Protein AF-A0A9J8C4H7-F1 (afdb_monomer_lite)

pLDDT: mean 90.45, std 7.91, range [53.0, 96.62]

Sequence (66 aa):
MFAYVRFIDDNIRQIVPLDHIKDFCPQDVKDFEIKKKYHILWKKSPEDQGQYYKAQILKLAETWVL

InterPro domains:
  IPR040391 BEN domain-containing protein 5 [PTHR14628] (1-63)

Structure (mmCIF, N/CA/C/O backbone):
data_AF-A0A9J8C4H7-F1
#
_entry.id   AF-A0A9J8C4H7-F1
#
loop_
_atom_site.group_PDB
_atom_site.id
_atom_site.type_symbol
_atom_site.label_atom_id
_atom_site.label_alt_id
_atom_site.label_comp_id
_atom_site.label_asym_id
_atom_site.label_entity_id
_atom_site.label_seq_id
_atom_site.pdbx_PDB_ins_code
_atom_site.Cartn_x
_atom_site.Cartn_y
_atom_site.Cartn_z
_atom_site.occupancy
_atom_site.B_iso_or_equiv
_atom_site.auth_seq_id
_atom_site.auth_comp_id
_atom_site.auth_asym_id
_atom_site.auth_atom_id
_atom_site.pdbx_PDB_model_num
ATOM 1 N N . MET A 1 1 ? 1.452 -9.542 5.805 1.00 87.94 1 MET A N 1
ATOM 2 C CA . MET A 1 1 ? 0.261 -8.746 5.444 1.00 87.94 1 MET A CA 1
ATOM 3 C C . MET A 1 1 ? 0.585 -7.875 4.238 1.00 87.94 1 MET A C 1
ATOM 5 O O .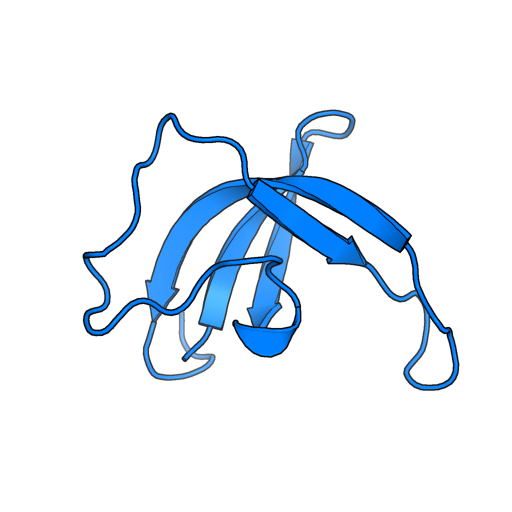 MET A 1 1 ? 1.742 -7.510 4.040 1.00 87.94 1 MET A O 1
ATOM 9 N N . PHE A 1 2 ? -0.423 -7.583 3.425 1.00 92.62 2 PHE A N 1
ATOM 10 C CA . PHE A 1 2 ? -0.338 -6.833 2.177 1.00 92.62 2 PHE A CA 1
ATOM 11 C C . PHE A 1 2 ? -1.382 -5.728 2.166 1.00 92.62 2 PHE A C 1
ATOM 13 O O . PHE A 1 2 ? -2.428 -5.841 2.809 1.00 92.62 2 PHE A O 1
ATOM 20 N N . ALA A 1 3 ? -1.102 -4.673 1.414 1.00 94.50 3 ALA A N 1
ATOM 21 C CA . ALA A 1 3 ? -2.033 -3.590 1.174 1.00 94.50 3 ALA A CA 1
ATOM 22 C C . ALA A 1 3 ? -2.401 -3.535 -0.303 1.00 94.50 3 ALA A C 1
ATOM 24 O O . ALA A 1 3 ? -1.531 -3.520 -1.174 1.00 94.50 3 ALA A O 1
ATOM 25 N N . TYR A 1 4 ? -3.697 -3.438 -0.575 1.00 95.12 4 TYR A N 1
ATOM 26 C CA . TYR A 1 4 ? -4.199 -2.997 -1.863 1.00 95.12 4 TYR A CA 1
ATOM 27 C C . TYR A 1 4 ? -4.243 -1.477 -1.876 1.00 95.12 4 TYR A C 1
ATOM 29 O O . TYR A 1 4 ? -4.919 -0.860 -1.047 1.00 95.12 4 TYR A O 1
ATOM 37 N N . VAL A 1 5 ? -3.507 -0.872 -2.799 1.00 95.12 5 VAL A N 1
ATOM 38 C CA . VAL A 1 5 ? -3.233 0.563 -2.790 1.00 95.12 5 VAL A CA 1
ATOM 39 C C . VAL A 1 5 ? -3.589 1.199 -4.119 1.00 95.12 5 VAL A C 1
ATOM 41 O O . VAL A 1 5 ? -3.655 0.526 -5.146 1.00 95.12 5 VAL A O 1
ATOM 44 N N . ARG A 1 6 ? -3.809 2.511 -4.096 1.00 96.19 6 ARG A N 1
ATOM 45 C CA . ARG A 1 6 ? -4.045 3.339 -5.277 1.00 96.19 6 ARG A CA 1
ATOM 46 C C . ARG A 1 6 ? -3.119 4.545 -5.272 1.00 96.19 6 ARG A C 1
ATOM 48 O O . ARG A 1 6 ? -3.259 5.404 -4.401 1.00 96.19 6 ARG A O 1
ATOM 55 N N . PHE A 1 7 ? -2.215 4.614 -6.241 1.00 95.50 7 PHE A N 1
ATOM 56 C CA . PHE A 1 7 ? -1.322 5.754 -6.440 1.00 95.50 7 PHE A CA 1
ATOM 57 C C . PHE A 1 7 ? -2.118 6.971 -6.910 1.00 95.50 7 PHE A C 1
ATOM 59 O O . PHE A 1 7 ? -3.035 6.845 -7.720 1.00 95.50 7 PHE A O 1
ATOM 66 N N . ILE A 1 8 ? -1.821 8.136 -6.334 1.00 94.56 8 ILE A N 1
ATOM 67 C CA . ILE A 1 8 ? -2.653 9.336 -6.495 1.00 94.56 8 ILE A CA 1
ATOM 68 C C . ILE A 1 8 ? -2.464 9.978 -7.866 1.00 94.56 8 ILE A C 1
ATOM 70 O O . ILE A 1 8 ? -3.454 10.401 -8.456 1.00 94.56 8 ILE A O 1
ATOM 74 N N . ASP A 1 9 ? -1.227 10.038 -8.352 1.00 92.94 9 ASP A N 1
ATOM 75 C CA . ASP A 1 9 ? -0.887 10.728 -9.596 1.00 92.94 9 ASP A CA 1
ATOM 76 C C . ASP A 1 9 ? -1.477 10.017 -10.825 1.00 92.94 9 ASP A C 1
ATOM 78 O O . ASP A 1 9 ? -2.168 10.643 -11.624 1.00 92.94 9 ASP A O 1
ATOM 82 N N . ASP A 1 10 ? -1.309 8.694 -10.917 1.00 92.62 10 ASP A N 1
ATOM 83 C CA . ASP A 1 10 ? -1.690 7.923 -12.113 1.00 92.62 10 ASP A CA 1
ATOM 84 C C . ASP A 1 10 ? -2.937 7.041 -11.922 1.00 92.62 10 ASP A C 1
ATOM 86 O O . ASP A 1 10 ? -3.343 6.311 -12.826 1.00 92.62 10 ASP A O 1
ATOM 90 N N . ASN A 1 11 ? -3.546 7.051 -10.728 1.00 92.81 11 ASN A N 1
ATOM 91 C CA . ASN A 1 11 ? -4.697 6.210 -10.357 1.00 92.81 11 ASN A CA 1
ATOM 92 C C . ASN A 1 11 ? -4.451 4.686 -10.519 1.00 92.81 11 ASN A C 1
ATOM 94 O O . ASN A 1 11 ? -5.397 3.890 -10.505 1.00 92.81 11 ASN A O 1
ATOM 98 N N . ILE A 1 12 ? -3.182 4.273 -10.625 1.00 94.00 12 ILE A N 1
ATOM 99 C CA . ILE A 1 12 ? -2.742 2.876 -10.713 1.00 94.00 12 ILE A CA 1
ATOM 100 C C . ILE A 1 12 ? -3.008 2.169 -9.387 1.00 94.00 12 ILE A C 1
ATOM 102 O O . ILE A 1 12 ? -2.783 2.728 -8.311 1.00 94.00 12 ILE A O 1
ATOM 106 N N . ARG A 1 13 ? -3.469 0.918 -9.465 1.00 94.94 13 ARG A N 1
ATOM 107 C CA . ARG A 1 13 ? -3.736 0.077 -8.298 1.00 94.94 13 ARG A CA 1
ATOM 108 C C . ARG A 1 13 ? -2.779 -1.100 -8.249 1.00 94.94 13 ARG A C 1
ATOM 110 O O . ARG A 1 13 ? -2.501 -1.704 -9.281 1.00 94.94 13 ARG A O 1
ATOM 117 N N . 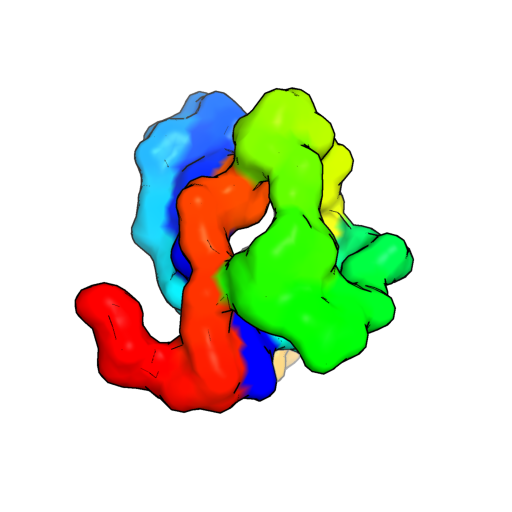GLN A 1 14 ? -2.298 -1.429 -7.059 1.00 93.12 14 GLN A N 1
ATOM 118 C CA . GLN A 1 14 ? -1.330 -2.506 -6.874 1.00 93.12 14 GLN A CA 1
ATOM 119 C C . GLN A 1 14 ? -1.474 -3.141 -5.493 1.00 93.12 14 GLN A C 1
ATOM 121 O O . GLN A 1 14 ? -2.001 -2.523 -4.569 1.00 93.12 14 GLN A O 1
ATOM 126 N N . ILE A 1 15 ? -1.001 -4.377 -5.361 1.00 93.56 15 ILE A N 1
ATOM 127 C CA . ILE A 1 15 ? -0.816 -5.048 -4.076 1.00 93.56 15 ILE A CA 1
ATOM 128 C C . ILE A 1 15 ? 0.655 -4.918 -3.696 1.00 93.56 15 ILE A C 1
ATOM 130 O O . ILE A 1 15 ? 1.531 -5.253 -4.493 1.00 93.56 15 ILE A O 1
ATOM 134 N N . VAL A 1 16 ? 0.924 -4.423 -2.492 1.00 92.88 16 VAL A N 1
ATOM 135 C CA . VAL A 1 16 ? 2.283 -4.223 -1.977 1.00 92.88 16 VAL A CA 1
ATOM 136 C C . VAL A 1 16 ? 2.437 -4.850 -0.590 1.00 92.88 16 VAL A C 1
ATOM 138 O O . VAL A 1 16 ? 1.467 -4.881 0.176 1.00 92.88 16 VAL A O 1
ATOM 141 N N . PRO A 1 17 ? 3.630 -5.356 -0.231 1.00 93.56 17 PRO A N 1
ATOM 142 C CA . PRO A 1 17 ? 3.938 -5.708 1.153 1.00 93.56 17 PRO A CA 1
ATOM 143 C C . PRO A 1 17 ? 3.915 -4.459 2.039 1.00 93.56 17 PRO A C 1
ATOM 145 O O . PRO A 1 17 ? 4.220 -3.356 1.581 1.00 93.56 17 PRO A O 1
ATOM 148 N N . LEU A 1 18 ? 3.574 -4.628 3.318 1.00 92.88 18 LEU A N 1
ATOM 149 C CA . LEU A 1 18 ? 3.547 -3.505 4.260 1.00 92.88 18 LEU A CA 1
ATOM 150 C C . LEU A 1 18 ? 4.913 -2.860 4.476 1.00 92.88 18 LEU A C 1
ATOM 152 O O . LEU A 1 18 ? 4.963 -1.652 4.663 1.00 92.88 18 LEU A O 1
ATOM 156 N N . ASP A 1 19 ? 6.004 -3.619 4.354 1.00 93.12 19 ASP A N 1
ATOM 157 C CA . ASP A 1 19 ? 7.375 -3.097 4.434 1.00 93.12 19 ASP A CA 1
ATOM 158 C C . ASP A 1 19 ? 7.684 -2.027 3.376 1.00 93.12 19 ASP A C 1
ATOM 160 O O . ASP A 1 19 ? 8.640 -1.267 3.506 1.00 93.12 19 ASP A O 1
ATOM 164 N N . HIS A 1 20 ? 6.879 -1.940 2.312 1.00 94.50 20 HIS A N 1
ATOM 165 C CA . HIS A 1 20 ? 7.000 -0.882 1.312 1.00 94.50 20 HIS A CA 1
ATOM 166 C C . HIS A 1 20 ? 6.273 0.406 1.721 1.00 94.50 20 HIS A C 1
ATOM 168 O O . HIS A 1 20 ? 6.427 1.424 1.051 1.00 94.50 20 HIS A O 1
ATOM 174 N N . ILE A 1 21 ? 5.465 0.397 2.780 1.00 94.69 21 ILE A N 1
ATOM 175 C CA . ILE A 1 21 ? 4.670 1.543 3.217 1.00 94.69 21 ILE A CA 1
ATOM 176 C C . ILE A 1 21 ? 5.403 2.244 4.354 1.00 94.69 21 ILE A C 1
ATOM 178 O O . ILE A 1 21 ? 5.583 1.706 5.443 1.00 94.69 21 ILE A O 1
ATOM 182 N N . LYS A 1 22 ? 5.818 3.481 4.098 1.00 93.88 22 LYS A N 1
ATOM 183 C CA . LYS A 1 22 ? 6.598 4.261 5.052 1.00 93.88 22 LYS A CA 1
ATOM 184 C C . LYS A 1 22 ? 5.775 4.589 6.304 1.00 93.88 22 LYS A C 1
ATOM 186 O O . LYS A 1 22 ? 4.640 5.054 6.184 1.00 93.88 22 LYS A O 1
ATOM 191 N N . ASP A 1 23 ? 6.386 4.400 7.475 1.00 92.00 23 ASP A N 1
ATOM 192 C CA . ASP A 1 23 ? 5.824 4.722 8.796 1.00 92.00 23 ASP A CA 1
ATOM 193 C C . ASP A 1 23 ? 4.456 4.056 9.065 1.00 92.00 23 ASP A C 1
ATOM 195 O O . ASP A 1 23 ? 3.575 4.642 9.698 1.00 92.00 23 ASP A O 1
ATOM 199 N N . PHE A 1 24 ? 4.250 2.835 8.555 1.00 92.88 24 PHE A N 1
ATOM 200 C CA . PHE A 1 24 ? 2.977 2.124 8.651 1.00 92.88 24 PHE A CA 1
ATOM 201 C C . PHE A 1 24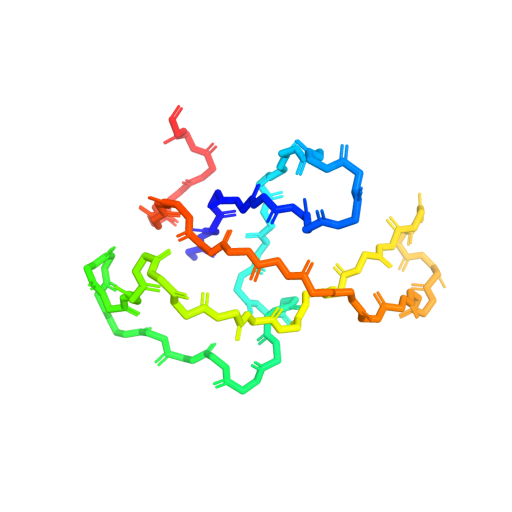 ? 3.144 0.699 9.193 1.00 92.88 24 PHE A C 1
ATOM 203 O O . PHE A 1 24 ? 3.585 -0.202 8.485 1.00 92.88 24 PHE A O 1
ATOM 210 N N . CYS A 1 25 ? 2.732 0.500 10.448 1.00 88.50 25 CYS A N 1
ATOM 211 C CA . CYS A 1 25 ? 2.787 -0.783 11.157 1.00 88.50 25 CYS A CA 1
ATOM 212 C C . CYS A 1 25 ? 1.408 -1.136 11.753 1.00 88.50 25 CYS A C 1
ATOM 214 O O . CYS A 1 25 ? 1.229 -1.033 12.967 1.00 88.50 25 CYS A O 1
ATOM 216 N N . PRO A 1 26 ? 0.408 -1.480 10.921 1.00 91.62 26 PRO A N 1
ATOM 217 C CA . PRO A 1 26 ? -0.916 -1.901 11.388 1.00 91.62 26 PRO A CA 1
ATOM 218 C C . PRO A 1 26 ? -0.849 -3.223 12.166 1.00 91.62 26 PRO A C 1
ATOM 220 O O . PRO A 1 26 ? -0.044 -4.095 11.832 1.00 91.62 26 PRO A O 1
ATOM 223 N N . GLN A 1 27 ? -1.713 -3.387 13.171 1.00 89.62 27 GLN A N 1
ATOM 224 C CA . GLN A 1 27 ? -1.846 -4.637 13.928 1.00 89.62 27 GLN A CA 1
ATOM 225 C C . GLN A 1 27 ? -3.012 -5.496 13.418 1.00 89.62 27 GLN A C 1
ATOM 227 O O . GLN A 1 27 ? -2.966 -6.716 13.546 1.00 89.62 27 GLN A O 1
ATOM 232 N N . ASP A 1 28 ? -4.016 -4.869 12.802 1.00 88.88 28 ASP A N 1
ATOM 233 C CA . ASP A 1 28 ? -5.194 -5.509 12.214 1.00 88.88 28 ASP A CA 1
ATOM 234 C C . ASP A 1 28 ? -5.441 -5.054 10.763 1.00 88.88 28 ASP A C 1
ATOM 236 O O . ASP A 1 28 ? -5.024 -3.979 10.326 1.00 88.88 28 ASP A O 1
ATOM 240 N N . VAL A 1 29 ? -6.188 -5.852 9.995 1.00 87.94 29 VAL A N 1
ATOM 241 C CA . VAL A 1 29 ? -6.593 -5.521 8.616 1.00 87.94 29 VAL A CA 1
ATOM 242 C C . VAL A 1 29 ? -7.513 -4.292 8.515 1.00 87.94 29 VAL A C 1
ATOM 244 O O . VAL A 1 29 ? -7.741 -3.777 7.419 1.00 87.94 29 VAL A O 1
ATOM 247 N N . LYS A 1 30 ? -8.051 -3.800 9.634 1.00 88.31 30 LYS A N 1
ATOM 248 C CA . LYS A 1 30 ? -8.848 -2.568 9.722 1.00 88.31 30 LYS A CA 1
ATOM 249 C C . LYS A 1 30 ? -8.030 -1.344 10.135 1.00 88.31 30 LYS A C 1
ATOM 251 O O . LYS A 1 30 ? -8.570 -0.241 10.083 1.00 88.31 30 LYS A O 1
ATOM 256 N N . ASP A 1 31 ? -6.751 -1.504 10.479 1.00 88.44 31 ASP A N 1
ATOM 257 C CA . ASP A 1 31 ? -5.875 -0.413 10.928 1.00 88.44 31 ASP A CA 1
ATOM 258 C C . ASP A 1 31 ? -5.352 0.429 9.753 1.00 88.44 31 ASP A C 1
ATOM 260 O O . ASP A 1 31 ? -4.152 0.629 9.559 1.00 88.44 31 ASP A O 1
ATOM 264 N N . PHE A 1 32 ? -6.261 0.943 8.929 1.00 89.56 32 PHE A N 1
ATOM 265 C CA . PHE A 1 32 ? -5.940 1.922 7.902 1.00 89.56 32 PHE A CA 1
ATOM 266 C C . PHE A 1 32 ? -7.068 2.935 7.744 1.00 89.56 32 PHE A C 1
ATOM 268 O O . PHE A 1 32 ? -8.250 2.643 7.913 1.00 89.56 32 PHE A O 1
ATOM 275 N N . GLU A 1 33 ? -6.698 4.152 7.364 1.00 91.12 33 GLU A N 1
ATOM 276 C CA . GLU A 1 33 ? -7.652 5.225 7.123 1.00 91.12 33 GLU A CA 1
ATOM 277 C C . GLU A 1 33 ? -7.815 5.427 5.614 1.00 91.12 33 GLU A C 1
ATOM 279 O O . GLU A 1 33 ? -6.906 5.917 4.945 1.00 91.12 33 GLU A O 1
ATOM 284 N N . ILE A 1 34 ? -8.993 5.112 5.064 1.00 86.25 34 ILE A N 1
ATOM 285 C CA . ILE A 1 34 ? -9.242 5.145 3.606 1.00 86.25 34 ILE A CA 1
ATOM 286 C C . ILE A 1 34 ? -8.987 6.520 2.956 1.00 86.25 34 ILE A C 1
ATOM 288 O O . ILE A 1 34 ? -8.691 6.621 1.766 1.00 86.25 34 ILE A O 1
ATOM 292 N N . LYS A 1 35 ? -9.099 7.608 3.732 1.00 88.94 35 LYS A N 1
ATOM 293 C CA . LYS A 1 35 ? -8.858 8.981 3.260 1.00 88.94 35 LYS A CA 1
ATOM 294 C C . LYS A 1 35 ? -7.401 9.424 3.417 1.00 88.94 35 LYS A C 1
ATOM 296 O O . LYS A 1 35 ? -7.010 10.407 2.783 1.00 88.94 35 LYS A O 1
ATOM 301 N N . LYS A 1 36 ? -6.599 8.724 4.223 1.00 93.69 36 LYS A N 1
ATOM 302 C CA . LYS A 1 36 ? -5.207 9.083 4.499 1.00 93.69 36 LYS A CA 1
ATOM 303 C C . LYS A 1 36 ? -4.314 8.716 3.322 1.00 93.69 36 LYS A C 1
ATOM 305 O O . LYS A 1 36 ? -4.524 7.722 2.630 1.00 93.69 36 LYS A O 1
ATOM 310 N N . LYS A 1 37 ? -3.321 9.568 3.078 1.00 94.94 37 LYS A N 1
ATOM 311 C CA . LYS A 1 37 ? -2.295 9.343 2.060 1.00 94.94 37 LYS A CA 1
ATOM 312 C C . LYS A 1 37 ? -1.057 8.783 2.744 1.00 94.94 37 LYS A C 1
ATOM 314 O O . LYS A 1 37 ? -0.613 9.326 3.752 1.00 94.94 37 LYS A O 1
ATOM 319 N N . TYR A 1 38 ? -0.508 7.737 2.156 1.00 95.75 38 TYR A N 1
ATOM 320 C CA . TYR A 1 38 ? 0.698 7.053 2.589 1.00 95.75 38 TYR A CA 1
ATOM 321 C C . TYR A 1 38 ? 1.773 7.201 1.514 1.00 95.75 38 TYR A C 1
ATOM 323 O O . TYR A 1 38 ? 1.463 7.478 0.353 1.00 95.75 38 TYR A O 1
ATOM 331 N N . HIS A 1 39 ? 3.033 7.025 1.901 1.00 96.62 39 HIS A N 1
ATOM 332 C CA . HIS A 1 39 ? 4.149 6.970 0.963 1.00 96.62 39 HIS A CA 1
ATOM 333 C C . HIS A 1 39 ? 4.540 5.511 0.767 1.00 96.62 39 HIS A C 1
ATOM 335 O O . HIS A 1 39 ? 4.892 4.836 1.731 1.00 96.62 39 HIS A O 1
ATOM 341 N N . ILE A 1 40 ? 4.457 5.031 -0.469 1.00 95.94 40 ILE A N 1
ATOM 342 C CA . ILE A 1 40 ? 4.644 3.622 -0.808 1.00 95.94 40 ILE A CA 1
ATOM 343 C C . ILE A 1 40 ? 5.800 3.487 -1.781 1.00 95.94 40 ILE A C 1
ATOM 345 O O . ILE A 1 40 ? 5.853 4.189 -2.791 1.00 95.94 40 ILE A O 1
ATOM 349 N N . LEU A 1 41 ? 6.718 2.587 -1.450 1.00 94.88 41 LEU A N 1
ATOM 350 C CA . LEU A 1 41 ? 7.876 2.250 -2.248 1.00 94.88 41 LEU A CA 1
ATOM 351 C C . LEU A 1 41 ? 7.436 1.517 -3.513 1.00 94.88 41 LEU A C 1
ATOM 353 O O . LEU A 1 41 ? 6.900 0.408 -3.460 1.00 94.88 41 LEU A O 1
ATOM 357 N N . TRP A 1 42 ? 7.701 2.140 -4.652 1.00 91.12 42 TRP A N 1
ATOM 358 C CA . TRP A 1 42 ? 7.572 1.531 -5.962 1.00 91.12 42 TRP A CA 1
ATOM 359 C C . TRP A 1 42 ? 8.959 1.171 -6.480 1.00 91.12 42 TRP A C 1
ATOM 361 O O . TRP A 1 42 ? 9.846 2.024 -6.548 1.00 91.12 42 TRP A O 1
ATOM 371 N N . LYS A 1 43 ? 9.124 -0.090 -6.875 1.00 89.44 43 LYS A N 1
ATOM 372 C CA . LYS A 1 43 ? 10.349 -0.624 -7.473 1.00 89.44 43 LYS A CA 1
ATOM 373 C C . LYS A 1 43 ? 10.030 -1.194 -8.842 1.00 89.44 43 LYS A C 1
ATOM 375 O O . LYS A 1 43 ? 9.046 -1.917 -8.989 1.00 89.44 43 LYS A O 1
ATOM 380 N N . LYS A 1 44 ? 10.865 -0.894 -9.839 1.00 86.12 44 LYS A N 1
ATOM 381 C CA . LYS A 1 44 ? 10.733 -1.510 -11.174 1.00 86.12 44 LYS A CA 1
ATOM 382 C C . LYS A 1 44 ? 11.277 -2.940 -11.210 1.00 86.12 44 LYS A C 1
ATOM 384 O O . LYS A 1 44 ? 10.797 -3.753 -11.992 1.00 86.12 44 LYS A O 1
ATOM 389 N N . SER A 1 45 ? 12.250 -3.242 -10.357 1.00 87.00 45 SER A N 1
ATOM 390 C CA . SER A 1 45 ? 12.879 -4.555 -10.213 1.00 87.00 45 SER A CA 1
ATOM 391 C C . SER A 1 45 ? 13.367 -4.754 -8.768 1.00 87.00 45 SER A C 1
ATOM 393 O O . SER A 1 45 ? 13.477 -3.781 -8.025 1.00 87.00 45 SER A O 1
ATOM 395 N N . PRO A 1 46 ? 13.659 -5.990 -8.323 1.00 81.00 46 PRO A N 1
ATOM 396 C CA . PRO A 1 46 ? 14.115 -6.251 -6.950 1.00 81.00 46 PRO A CA 1
ATOM 397 C C . PRO A 1 46 ? 15.423 -5.533 -6.582 1.00 81.00 46 PRO A C 1
ATOM 399 O O . PRO A 1 46 ? 15.631 -5.175 -5.425 1.00 81.00 46 PRO A O 1
ATOM 402 N N . GLU A 1 47 ? 16.277 -5.322 -7.582 1.00 88.44 47 GLU A N 1
A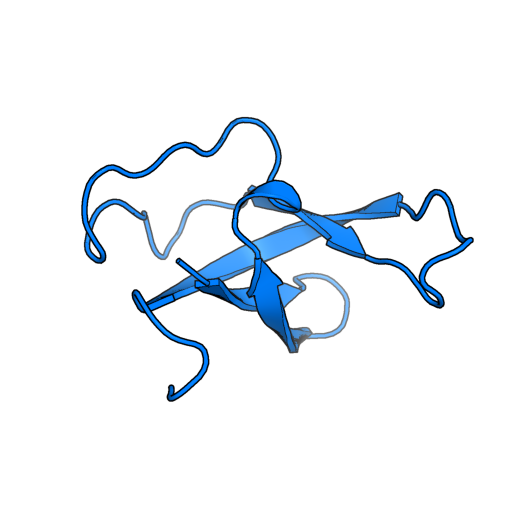TOM 403 C CA . GLU A 1 47 ? 17.594 -4.680 -7.481 1.00 88.44 47 GLU A CA 1
ATOM 404 C C . GLU A 1 47 ? 17.495 -3.145 -7.440 1.00 88.44 47 GLU A C 1
ATOM 406 O O . GLU A 1 47 ? 18.443 -2.461 -7.060 1.00 88.44 47 GLU A O 1
ATOM 411 N N . ASP A 1 48 ? 16.337 -2.600 -7.826 1.00 89.88 48 ASP A N 1
ATOM 412 C CA . ASP A 1 48 ? 16.063 -1.171 -7.822 1.00 89.88 48 ASP A CA 1
ATOM 413 C C . ASP A 1 48 ? 15.863 -0.679 -6.382 1.00 89.88 48 ASP A C 1
ATOM 415 O O . ASP A 1 48 ? 15.094 -1.248 -5.596 1.00 89.88 48 ASP A O 1
ATOM 419 N N . GLN A 1 49 ? 16.533 0.422 -6.032 1.00 86.12 49 GLN A N 1
ATOM 420 C CA . GLN A 1 49 ? 16.312 1.070 -4.735 1.00 86.12 49 GLN A CA 1
ATOM 421 C C . GLN A 1 49 ? 14.872 1.592 -4.620 1.00 86.12 49 GLN A C 1
ATOM 423 O O . GLN A 1 49 ? 14.326 1.639 -3.517 1.00 86.12 49 GLN A O 1
ATOM 428 N N . GLY A 1 50 ? 14.231 1.875 -5.759 1.00 91.44 50 GLY A N 1
ATOM 429 C CA . GLY A 1 50 ? 12.860 2.351 -5.841 1.00 91.44 50 GLY A CA 1
ATOM 430 C C . GLY A 1 50 ? 12.710 3.797 -5.391 1.00 91.44 50 GLY A C 1
ATOM 431 O O . GLY A 1 50 ? 13.653 4.455 -4.956 1.00 91.44 50 GLY A O 1
ATOM 432 N N . GLN A 1 51 ? 11.488 4.304 -5.503 1.00 94.19 51 GLN A N 1
ATOM 433 C CA . GLN A 1 51 ? 11.115 5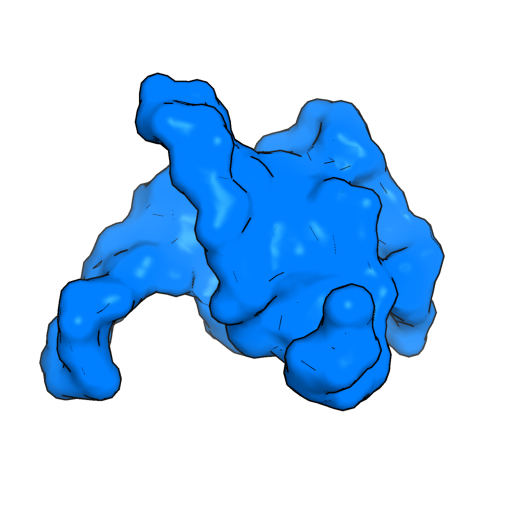.625 -5.005 1.00 94.19 51 GLN A CA 1
ATOM 434 C C . GLN A 1 51 ? 9.771 5.557 -4.288 1.00 94.19 51 GLN A C 1
ATOM 436 O O . GLN A 1 51 ? 8.943 4.688 -4.563 1.00 94.19 51 GLN A O 1
ATOM 441 N N . TYR A 1 52 ? 9.559 6.473 -3.349 1.00 95.12 52 TYR A N 1
ATOM 442 C CA . TYR A 1 52 ? 8.309 6.561 -2.608 1.00 95.12 52 TYR A CA 1
ATOM 443 C C . TYR A 1 52 ? 7.328 7.493 -3.310 1.00 95.12 52 TYR A C 1
ATOM 445 O O . TYR A 1 52 ? 7.637 8.658 -3.554 1.00 95.12 52 TYR A O 1
ATOM 453 N N . TYR A 1 53 ? 6.116 7.000 -3.539 1.00 95.81 53 TYR A N 1
ATOM 454 C CA . TYR A 1 53 ? 5.036 7.758 -4.164 1.00 95.81 53 TYR A CA 1
ATOM 455 C C . TYR A 1 53 ? 3.812 7.816 -3.257 1.00 95.81 53 TYR A C 1
ATOM 457 O O . TYR A 1 53 ? 3.609 6.958 -2.395 1.00 95.81 53 TYR A O 1
ATOM 465 N N . LYS A 1 54 ? 2.985 8.848 -3.438 1.00 96.50 54 LYS A N 1
ATOM 466 C CA . LYS A 1 54 ? 1.762 9.018 -2.650 1.00 96.50 54 LYS A CA 1
ATOM 467 C C . LYS A 1 54 ? 0.694 8.044 -3.130 1.00 96.50 54 LYS A C 1
ATOM 469 O O . LYS A 1 54 ? 0.338 8.024 -4.307 1.00 96.50 54 LYS A O 1
ATOM 474 N N . ALA A 1 55 ? 0.126 7.297 -2.195 1.00 96.50 55 ALA A N 1
ATOM 475 C CA . ALA A 1 55 ? -0.954 6.361 -2.455 1.00 96.50 55 ALA A CA 1
ATOM 476 C C . ALA A 1 55 ? -1.969 6.329 -1.306 1.00 96.50 55 ALA A C 1
ATOM 478 O O . ALA A 1 55 ? -1.698 6.769 -0.190 1.00 96.50 55 ALA A O 1
ATOM 479 N N . GLN A 1 56 ? -3.158 5.810 -1.588 1.00 96.25 56 GLN A N 1
ATOM 480 C CA . GLN A 1 56 ? -4.185 5.481 -0.601 1.00 96.25 56 GLN A CA 1
ATOM 481 C C . GLN A 1 56 ? -4.241 3.973 -0.403 1.00 96.25 56 GLN A C 1
ATOM 483 O O . GLN A 1 56 ? -4.252 3.235 -1.386 1.00 96.25 56 GLN A O 1
A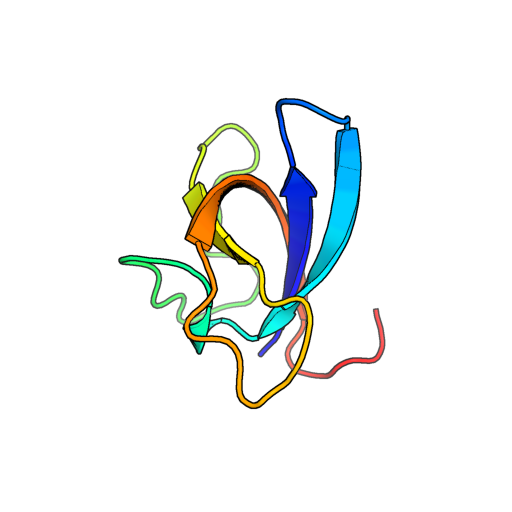TOM 488 N N . ILE A 1 57 ? -4.329 3.527 0.848 1.00 95.31 57 ILE A N 1
ATOM 489 C CA . ILE A 1 57 ? -4.657 2.135 1.162 1.00 95.31 57 ILE A CA 1
ATOM 490 C C . ILE A 1 57 ? -6.171 1.975 1.014 1.00 95.31 57 ILE A C 1
ATOM 492 O O . ILE A 1 57 ? -6.948 2.732 1.593 1.00 95.31 57 ILE A O 1
ATOM 496 N N . LEU A 1 58 ? -6.583 1.003 0.205 1.00 94.06 58 LEU A N 1
ATOM 497 C CA . LEU A 1 58 ? -7.983 0.674 -0.048 1.00 94.06 58 LEU A CA 1
ATOM 498 C C . LEU A 1 58 ? -8.443 -0.542 0.763 1.00 94.06 58 LEU A C 1
ATOM 500 O O . LEU A 1 58 ? -9.612 -0.615 1.133 1.00 94.06 58 LEU A O 1
ATOM 504 N N . LYS A 1 59 ? -7.542 -1.502 1.003 1.00 93.62 59 LYS A N 1
ATOM 505 C CA . LYS A 1 59 ? -7.802 -2.742 1.749 1.00 93.62 59 LYS A CA 1
ATOM 506 C C . LYS A 1 59 ? -6.483 -3.319 2.272 1.00 93.62 59 LYS A C 1
ATOM 508 O O . LYS A 1 59 ? -5.456 -3.179 1.606 1.00 93.62 59 LYS A O 1
ATOM 513 N N . LEU A 1 60 ? -6.522 -3.997 3.415 1.00 93.12 60 LEU A N 1
ATOM 514 C CA . LEU A 1 60 ? -5.433 -4.834 3.923 1.00 93.12 60 LEU A CA 1
ATOM 515 C C . LEU A 1 60 ? -5.838 -6.312 3.870 1.00 93.12 60 LEU A C 1
ATOM 517 O O . LEU A 1 60 ? -7.023 -6.635 3.966 1.00 93.12 60 LEU A O 1
ATOM 521 N N . ALA A 1 61 ? -4.862 -7.202 3.714 1.00 90.00 61 ALA A N 1
ATOM 522 C CA . ALA A 1 61 ? -5.071 -8.647 3.771 1.00 90.00 61 ALA A CA 1
ATOM 523 C C . ALA A 1 61 ? -3.844 -9.377 4.319 1.00 90.00 61 ALA A C 1
ATOM 525 O O . ALA A 1 61 ? -2.709 -9.074 3.951 1.00 90.00 61 ALA A O 1
ATOM 526 N N . GLU A 1 62 ? -4.058 -10.378 5.173 1.00 86.31 62 GLU A N 1
ATOM 527 C CA . GLU A 1 62 ? -2.969 -11.159 5.772 1.00 86.31 62 GLU A CA 1
ATOM 528 C C . GLU A 1 62 ? -2.145 -11.920 4.720 1.00 86.31 62 GLU A C 1
ATOM 530 O O . GLU A 1 62 ? -0.920 -12.012 4.845 1.00 86.31 62 GLU A O 1
ATOM 535 N N . THR A 1 63 ? -2.796 -12.370 3.641 1.00 80.06 63 THR A N 1
ATOM 536 C CA . THR A 1 63 ? -2.195 -13.098 2.512 1.00 80.06 63 THR A CA 1
ATOM 537 C C . THR A 1 63 ? -2.416 -12.368 1.178 1.00 80.06 63 THR A C 1
ATOM 539 O O . THR A 1 63 ? -3.258 -11.480 1.081 1.00 80.06 63 THR A O 1
ATOM 542 N N . TRP A 1 64 ? -1.645 -12.724 0.140 1.00 63.59 64 TRP A N 1
ATOM 543 C CA . TRP A 1 64 ? -1.726 -12.119 -1.208 1.00 63.59 64 TRP A CA 1
ATOM 544 C C . TRP A 1 64 ? -3.046 -12.386 -1.953 1.00 63.59 64 TRP A C 1
ATOM 546 O O . TRP A 1 64 ? -3.236 -11.864 -3.051 1.00 63.59 64 TRP A O 1
ATOM 556 N N . VAL A 1 65 ? -3.942 -13.206 -1.400 1.00 58.47 65 VAL A N 1
ATOM 557 C CA . VAL A 1 65 ? -5.226 -13.545 -2.022 1.00 58.47 65 VAL A CA 1
ATOM 558 C C . VAL A 1 65 ? -6.234 -12.463 -1.628 1.00 58.47 65 VAL A C 1
ATOM 560 O O . VAL A 1 65 ? -6.717 -12.445 -0.496 1.00 58.47 65 VAL A O 1
ATOM 563 N N . LEU A 1 66 ? -6.485 -11.510 -2.530 1.00 53.00 66 LEU A N 1
ATOM 564 C CA . LEU A 1 66 ? -7.250 -10.284 -2.262 1.00 53.00 66 LEU A CA 1
ATOM 565 C C . LEU A 1 66 ? -8.562 -10.187 -3.030 1.00 53.00 66 LEU A C 1
ATOM 567 O O . LEU A 1 66 ? -8.574 -10.562 -4.222 1.00 53.00 66 LEU A O 1
#

Foldseek 3Di:
DWFFKAFDPPRDTDIGDCVQWPPDDDPDFPPFDQPDWIWGFDDPDPPGPGGTGIIGGPTDDPDPPD

Organism: NCBI:txid630221

Radius of gyration: 11.15 Å; chains: 1; bounding box: 27×24×26 Å

Secondary structure (DSSP, 8-state):
-EEEEEETTT--EEEEEGGGBTT---SSTT---TT-EEEEEE-SSTT---EEEEEEEEEEESSS--